Protein AF-U1QV62-F1 (afdb_monomer)

Secondary structure (DSSP, 8-state):
-------S-S-----HHHHHHHHHHHHHHHHHHHHHHHHHHHHHHHHHHTSS-HHHHHHHHHHHHTS-HHHHT-GGG-S-----STTGGGTTSTTHHHHHHHHHHHHHTT--HHHHHHHHHHHHHT----------

Foldseek 3Di:
DDPPPPPAALEEAFPCVVCVVLLLVLLLLLLQVQNLVGSLVLLVVNCVVRPYPPRRSVVSNVVNVVDDNCSSHPCPPVPQPQDDDDCNVCGPPPCSSVVVSSVSSCVRSVHDPNVVVVVVVVVVVPDDPCPDPDDD

Mean predicted aligned error: 10.04 Å

Radius of gyration: 18.14 Å; Cα contacts (8 Å, |Δi|>4): 127; chains: 1; bounding box: 53×52×38 Å

Structure (mmCIF, N/CA/C/O backbone):
data_AF-U1QV62-F1
#
_entry.id   AF-U1QV62-F1
#
loop_
_atom_site.group_PDB
_atom_site.id
_atom_site.type_symbol
_atom_site.label_atom_id
_atom_site.label_alt_id
_atom_site.label_comp_id
_atom_site.label_asym_id
_atom_site.label_entity_id
_atom_site.label_seq_id
_atom_site.pdbx_PDB_ins_code
_atom_site.Cartn_x
_atom_site.Cartn_y
_atom_site.Cartn_z
_atom_site.occupancy
_atom_site.B_iso_or_equiv
_atom_site.auth_seq_id
_atom_site.auth_comp_id
_atom_site.auth_asym_id
_atom_site.auth_atom_id
_atom_site.pdbx_PDB_model_num
ATOM 1 N N . MET A 1 1 ? -29.333 -4.850 19.251 1.00 32.25 1 MET A N 1
ATOM 2 C CA . MET A 1 1 ? -28.296 -5.775 18.740 1.00 32.25 1 MET A CA 1
ATOM 3 C C . MET A 1 1 ? -27.492 -5.078 17.655 1.00 32.25 1 MET A C 1
ATOM 5 O O . MET A 1 1 ? -28.038 -4.843 16.586 1.00 32.25 1 MET A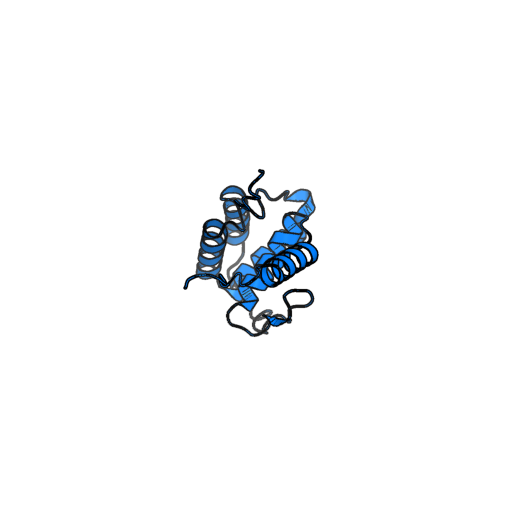 O 1
ATOM 9 N N . ASN A 1 2 ? -26.236 -4.719 17.923 1.00 31.56 2 ASN A N 1
ATOM 10 C CA . ASN A 1 2 ? -25.364 -4.100 16.925 1.00 31.56 2 ASN A CA 1
ATOM 11 C C . ASN A 1 2 ? -24.540 -5.213 16.257 1.00 31.56 2 ASN A C 1
ATOM 13 O O . ASN A 1 2 ? -23.663 -5.793 16.894 1.00 31.56 2 ASN A O 1
ATOM 17 N N . ARG A 1 3 ? -24.869 -5.587 15.013 1.00 38.31 3 ARG A N 1
ATOM 18 C CA . ARG A 1 3 ? -24.008 -6.479 14.222 1.00 38.31 3 ARG A CA 1
ATOM 19 C C . ARG A 1 3 ? -22.737 -5.695 13.916 1.00 38.31 3 ARG A C 1
ATOM 21 O O . ARG A 1 3 ? -22.811 -4.711 13.188 1.00 38.31 3 ARG A O 1
ATOM 28 N N . VAL A 1 4 ? -21.592 -6.125 14.442 1.00 44.91 4 VAL A N 1
ATOM 29 C CA . VAL A 1 4 ? -20.283 -5.631 13.992 1.00 44.91 4 VAL A CA 1
ATOM 30 C C . VAL A 1 4 ? -20.087 -6.135 12.562 1.00 44.91 4 VAL A C 1
ATOM 32 O O . VAL A 1 4 ? -19.573 -7.222 12.318 1.00 44.91 4 VAL A O 1
ATOM 35 N N . ARG A 1 5 ? -20.617 -5.381 11.602 1.00 45.09 5 ARG A N 1
ATOM 36 C CA . ARG A 1 5 ? -20.314 -5.529 10.186 1.00 45.09 5 ARG A CA 1
ATOM 37 C C . ARG A 1 5 ? -18.918 -4.957 9.990 1.00 45.09 5 ARG A C 1
ATOM 39 O O . ARG A 1 5 ? -18.747 -3.744 9.953 1.00 45.09 5 ARG A O 1
ATOM 46 N N . SER A 1 6 ? -17.920 -5.826 9.890 1.00 57.06 6 SER A N 1
ATOM 47 C CA . SER A 1 6 ? -16.597 -5.471 9.369 1.00 57.06 6 SER A CA 1
ATOM 48 C C . SER A 1 6 ? -16.717 -5.170 7.868 1.00 57.06 6 SER A C 1
ATOM 50 O O . SER A 1 6 ? -16.273 -5.946 7.028 1.00 57.06 6 SER A O 1
ATOM 52 N N . GLU A 1 7 ? -17.408 -4.097 7.498 1.00 59.41 7 GLU A N 1
ATOM 53 C CA . GLU A 1 7 ? -17.717 -3.766 6.105 1.00 59.41 7 GLU A CA 1
ATOM 54 C C . GLU A 1 7 ? -16.803 -2.625 5.641 1.00 59.41 7 GLU A C 1
ATOM 56 O O . GLU A 1 7 ? -17.252 -1.497 5.568 1.00 59.41 7 GLU A O 1
ATOM 61 N N . ARG A 1 8 ? -15.518 -2.963 5.405 1.00 63.09 8 ARG A N 1
ATOM 62 C CA . ARG A 1 8 ? -14.518 -2.373 4.466 1.00 63.09 8 A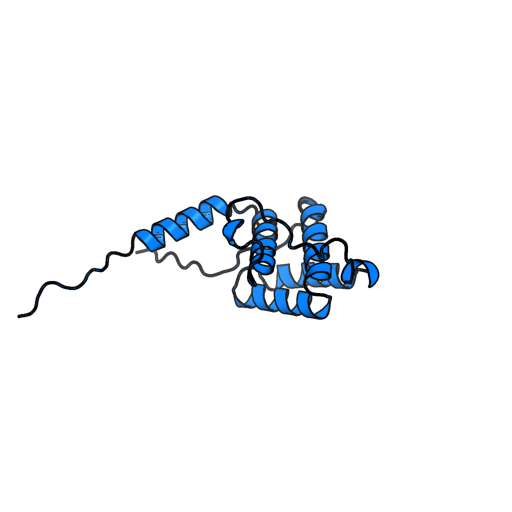RG A CA 1
ATOM 63 C C . ARG A 1 8 ? -14.572 -0.837 4.206 1.00 63.09 8 ARG A C 1
ATOM 65 O O . ARG A 1 8 ? -15.629 -0.360 3.819 1.00 63.09 8 ARG A O 1
ATOM 72 N N . PRO A 1 9 ? -13.453 -0.072 4.184 1.00 60.22 9 PRO A N 1
ATOM 73 C CA . PRO A 1 9 ? -12.103 -0.507 3.816 1.00 60.22 9 PRO A CA 1
ATOM 74 C C . PRO A 1 9 ? -11.039 -0.300 4.907 1.00 60.22 9 PRO A C 1
ATOM 76 O O . PRO A 1 9 ? -11.173 0.543 5.784 1.00 60.22 9 PRO A O 1
ATOM 79 N N . TYR A 1 10 ? -9.952 -1.071 4.827 1.00 80.50 10 TYR A N 1
ATOM 80 C CA . TYR A 1 10 ? -8.875 -1.074 5.832 1.00 80.50 10 TYR A CA 1
ATOM 81 C C . TYR A 1 10 ? -7.827 0.053 5.663 1.00 80.50 10 TYR A C 1
ATOM 83 O O . TYR A 1 10 ? -6.968 0.238 6.521 1.00 80.50 10 TYR A O 1
ATOM 91 N N . LEU A 1 11 ? -7.925 0.831 4.582 1.00 92.81 11 LEU A N 1
ATOM 92 C CA . LEU A 1 11 ? -7.236 2.100 4.336 1.00 92.81 11 LEU A CA 1
ATOM 93 C C . LEU A 1 11 ? -8.069 2.891 3.325 1.00 92.81 11 LEU A C 1
ATOM 95 O O . LEU A 1 11 ? -8.238 2.469 2.176 1.00 92.81 11 LEU A O 1
ATOM 99 N N . GLU A 1 12 ? -8.630 4.015 3.753 1.00 92.06 12 GLU A N 1
ATOM 100 C CA . GLU A 1 12 ? -9.550 4.789 2.918 1.00 92.06 12 GLU A CA 1
ATOM 101 C C . GLU A 1 12 ? -8.835 5.839 2.068 1.00 92.06 12 GLU A C 1
ATOM 103 O O . GLU A 1 12 ? -9.115 5.977 0.878 1.00 92.06 12 GLU A O 1
ATOM 108 N N . THR A 1 13 ? -7.877 6.549 2.643 1.00 92.31 13 THR A N 1
ATOM 109 C CA . THR A 1 13 ? -7.077 7.570 1.967 1.00 92.31 13 THR A CA 1
ATOM 110 C C . THR A 1 13 ? -5.641 7.483 2.462 1.00 92.31 13 THR A C 1
ATOM 112 O O . THR A 1 13 ? -5.364 6.833 3.466 1.00 92.31 13 THR A O 1
ATOM 115 N N . ILE A 1 14 ? -4.716 8.102 1.734 1.00 91.88 14 ILE A N 1
ATOM 116 C CA . ILE A 1 14 ? -3.315 8.192 2.142 1.00 91.88 14 ILE A CA 1
ATOM 117 C C . ILE A 1 14 ? -3.006 9.669 2.319 1.00 91.88 14 ILE A C 1
ATOM 119 O O . ILE A 1 14 ? -3.051 10.423 1.347 1.00 91.88 14 ILE A O 1
ATOM 123 N N . ASP A 1 15 ? -2.701 10.071 3.550 1.00 90.50 15 ASP A N 1
ATOM 124 C CA . ASP A 1 15 ? -2.072 11.362 3.803 1.00 90.50 15 ASP A CA 1
ATOM 125 C C . ASP A 1 15 ? -0.605 11.271 3.371 1.00 90.50 15 ASP A C 1
ATOM 127 O O . ASP A 1 15 ? 0.229 10.685 4.069 1.00 90.50 15 ASP A O 1
ATOM 131 N N . ILE A 1 16 ? -0.326 11.782 2.171 1.00 86.38 16 ILE A N 1
ATOM 132 C CA . ILE A 1 16 ? 0.977 11.659 1.513 1.00 86.38 16 ILE A CA 1
ATOM 133 C C . ILE A 1 16 ? 2.061 12.365 2.327 1.00 86.38 16 ILE A C 1
ATOM 135 O O . ILE A 1 16 ? 3.164 11.835 2.426 1.00 86.38 16 ILE A O 1
ATOM 139 N N . GLU A 1 17 ? 1.768 13.519 2.928 1.00 86.12 17 GLU A N 1
ATOM 140 C CA . GLU A 1 17 ? 2.774 14.308 3.650 1.00 86.12 17 GLU A CA 1
ATOM 141 C C . GLU A 1 17 ? 3.276 13.557 4.883 1.00 86.12 17 GLU A C 1
ATOM 143 O O . GLU A 1 17 ? 4.482 13.416 5.085 1.00 86.12 17 GLU A O 1
ATOM 148 N N . SER A 1 18 ? 2.350 12.991 5.657 1.00 87.12 18 SER A N 1
ATOM 149 C CA . SER A 1 18 ? 2.682 12.255 6.878 1.00 87.12 18 SER A CA 1
ATOM 150 C C . SER A 1 18 ? 3.264 10.862 6.615 1.00 87.12 18 SER A C 1
ATOM 152 O O . SER A 1 18 ? 3.964 10.323 7.470 1.00 87.12 18 SER A O 1
ATOM 154 N N . ASN A 1 19 ? 2.990 10.262 5.450 1.00 90.75 19 ASN A N 1
ATOM 155 C CA . ASN A 1 19 ? 3.286 8.848 5.184 1.00 90.75 19 ASN A CA 1
ATOM 156 C C . ASN A 1 19 ? 4.165 8.588 3.953 1.00 90.75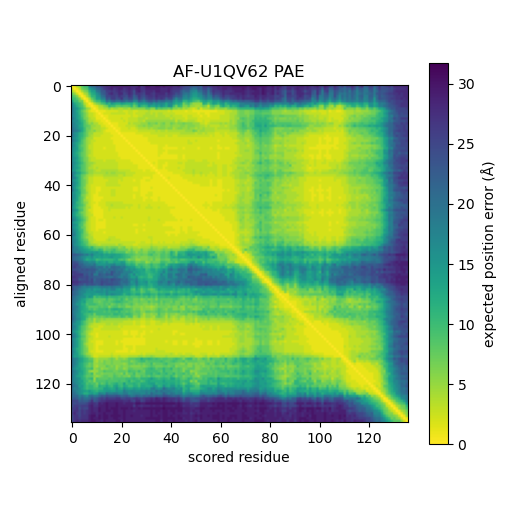 19 ASN A C 1
ATOM 158 O O . ASN A 1 19 ? 4.242 7.450 3.481 1.00 90.75 19 ASN A O 1
ATOM 162 N N . MET A 1 20 ? 4.834 9.614 3.421 1.00 89.06 20 MET A N 1
ATOM 163 C CA . MET A 1 20 ? 5.581 9.521 2.162 1.00 89.06 20 MET A CA 1
ATOM 164 C C . MET A 1 20 ? 6.578 8.352 2.138 1.00 89.06 20 MET A C 1
ATOM 166 O O . MET A 1 20 ? 6.616 7.608 1.162 1.00 89.06 20 MET A O 1
ATOM 170 N N . ASN A 1 21 ? 7.333 8.139 3.220 1.00 89.88 21 ASN A N 1
ATOM 171 C CA . ASN A 1 21 ? 8.325 7.060 3.294 1.00 89.88 21 ASN A CA 1
ATOM 172 C C . ASN A 1 21 ? 7.674 5.673 3.194 1.00 89.88 21 ASN A C 1
ATOM 174 O O . ASN A 1 21 ? 8.060 4.867 2.354 1.00 89.88 21 ASN A O 1
ATOM 178 N N . THR A 1 22 ? 6.634 5.415 3.991 1.00 92.12 22 THR A N 1
ATOM 179 C CA . THR A 1 22 ? 5.904 4.139 3.969 1.00 92.12 22 THR A CA 1
ATOM 180 C C . THR A 1 22 ? 5.224 3.900 2.623 1.00 92.12 22 THR A C 1
ATOM 182 O O . THR A 1 22 ? 5.179 2.766 2.147 1.00 92.12 22 THR A O 1
ATOM 185 N N . LEU A 1 23 ? 4.717 4.959 1.986 1.00 91.69 23 LEU A N 1
ATOM 186 C CA . LEU A 1 23 ? 4.140 4.883 0.648 1.00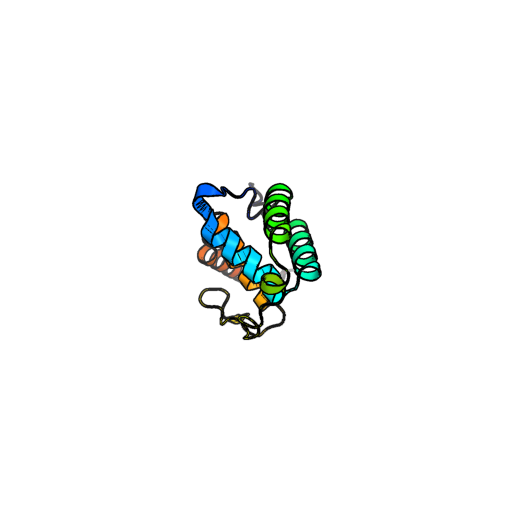 91.69 23 LEU A CA 1
ATOM 187 C C . LEU A 1 23 ? 5.190 4.489 -0.400 1.00 91.69 23 LEU A C 1
ATOM 189 O O . LEU A 1 23 ? 4.926 3.584 -1.188 1.00 91.69 23 LEU A O 1
ATOM 193 N N . ILE A 1 24 ? 6.369 5.120 -0.380 1.00 90.12 24 ILE A N 1
ATOM 194 C CA . ILE A 1 24 ? 7.486 4.809 -1.288 1.00 90.12 24 ILE A CA 1
ATOM 195 C C . ILE A 1 24 ? 7.979 3.374 -1.079 1.00 90.12 24 ILE A C 1
ATOM 197 O O . ILE A 1 24 ? 8.178 2.639 -2.051 1.00 90.12 24 ILE A O 1
ATOM 201 N N . ASP A 1 25 ? 8.145 2.953 0.174 1.00 90.75 25 ASP A N 1
ATOM 202 C CA . ASP A 1 25 ? 8.566 1.591 0.501 1.00 90.75 25 ASP A CA 1
ATOM 203 C C . ASP A 1 25 ? 7.553 0.572 -0.020 1.00 90.75 25 ASP A C 1
ATOM 205 O O . ASP A 1 25 ? 7.926 -0.437 -0.624 1.00 90.75 25 ASP A O 1
ATOM 209 N N . TRP A 1 26 ? 6.259 0.860 0.141 1.00 92.88 26 TRP A N 1
ATOM 210 C CA . TRP A 1 26 ? 5.213 -0.023 -0.346 1.00 92.88 26 TRP A CA 1
ATOM 211 C C . TRP A 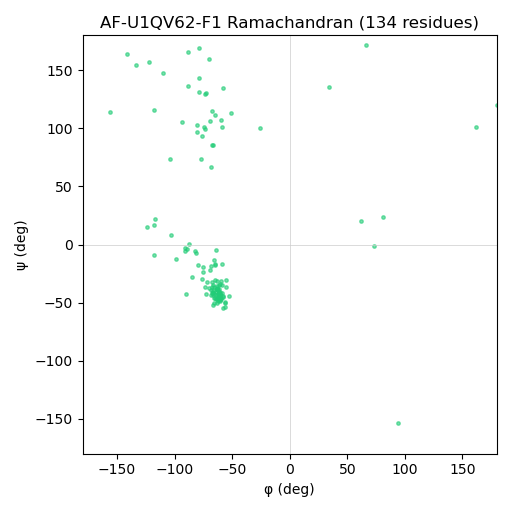1 26 ? 5.149 -0.071 -1.877 1.00 92.88 26 TRP A C 1
ATOM 213 O O . TRP A 1 26 ? 5.049 -1.160 -2.443 1.00 92.88 26 TRP A O 1
ATOM 223 N N . THR A 1 27 ? 5.248 1.065 -2.576 1.00 90.94 27 THR A N 1
ATOM 224 C CA . THR A 1 27 ? 5.248 1.084 -4.051 1.00 90.94 27 THR A CA 1
ATOM 225 C C . THR A 1 27 ? 6.466 0.368 -4.621 1.00 90.94 27 THR A C 1
ATOM 227 O O . THR A 1 27 ? 6.329 -0.422 -5.555 1.00 90.94 27 THR A O 1
ATOM 230 N N . THR A 1 28 ? 7.633 0.565 -4.007 1.00 88.62 28 THR A N 1
ATOM 231 C CA . THR A 1 28 ? 8.878 -0.122 -4.378 1.00 88.62 28 THR A CA 1
ATOM 232 C C . THR A 1 28 ? 8.767 -1.624 -4.159 1.00 88.62 28 THR A C 1
ATOM 234 O O . THR A 1 28 ? 9.137 -2.414 -5.034 1.00 88.62 28 THR A O 1
ATOM 237 N N . TYR A 1 29 ? 8.198 -2.024 -3.021 1.00 89.25 29 TYR A N 1
ATOM 238 C CA . TYR A 1 29 ? 7.915 -3.416 -2.706 1.00 89.25 29 TYR A CA 1
ATOM 239 C C . TYR A 1 29 ? 6.968 -4.052 -3.733 1.00 89.25 29 TYR A C 1
ATOM 241 O O . TYR A 1 29 ? 7.248 -5.137 -4.244 1.00 89.25 29 TYR A O 1
ATOM 249 N N . LEU A 1 30 ? 5.871 -3.370 -4.081 1.00 89.81 30 LEU A N 1
ATOM 250 C CA . LEU A 1 30 ? 4.912 -3.856 -5.072 1.00 89.81 30 LEU A CA 1
ATOM 251 C C . LEU A 1 30 ? 5.565 -4.037 -6.446 1.00 89.81 30 LEU A C 1
ATOM 253 O O . LEU A 1 30 ? 5.378 -5.080 -7.074 1.00 89.81 30 LEU A O 1
ATOM 257 N N . GLY A 1 31 ? 6.336 -3.041 -6.887 1.00 87.06 31 GLY A N 1
ATOM 258 C CA . GLY A 1 31 ? 7.082 -3.083 -8.140 1.00 87.06 31 GLY A CA 1
ATOM 259 C C . GLY A 1 31 ? 8.051 -4.258 -8.188 1.00 87.06 31 GLY A C 1
ATOM 260 O O . GLY A 1 31 ? 7.945 -5.094 -9.076 1.00 87.06 31 GLY A O 1
ATOM 261 N N . SER A 1 32 ? 8.922 -4.372 -7.188 1.00 83.69 32 SER A N 1
ATOM 262 C CA . SER A 1 32 ? 9.970 -5.399 -7.162 1.00 83.69 32 SER A CA 1
ATOM 263 C C . SER A 1 32 ? 9.407 -6.818 -7.026 1.00 83.69 32 SER A C 1
ATOM 265 O O . SER A 1 32 ? 9.875 -7.735 -7.691 1.00 83.69 32 SER A O 1
ATOM 267 N N . ASN A 1 33 ? 8.383 -7.014 -6.187 1.00 84.62 33 ASN A N 1
ATOM 268 C CA . ASN A 1 33 ? 7.877 -8.351 -5.864 1.00 84.62 33 ASN A CA 1
ATOM 269 C C . ASN A 1 33 ? 6.856 -8.881 -6.888 1.00 84.62 33 ASN A C 1
ATOM 271 O O . ASN A 1 33 ? 6.697 -10.091 -7.033 1.00 84.62 33 ASN A O 1
ATOM 275 N N . PHE A 1 34 ? 6.115 -8.004 -7.571 1.00 83.88 34 PHE A N 1
ATOM 276 C CA . PHE A 1 34 ? 5.068 -8.418 -8.515 1.00 83.88 34 PHE A CA 1
ATOM 277 C C . PHE A 1 34 ? 5.323 -7.964 -9.961 1.00 83.88 34 PHE A C 1
ATOM 279 O O . PHE A 1 34 ? 4.584 -8.368 -10.864 1.00 83.88 34 PHE A O 1
ATOM 286 N N . GLY A 1 35 ? 6.319 -7.108 -10.199 1.00 84.44 35 GLY A N 1
ATOM 287 C CA . GLY A 1 35 ? 6.462 -6.360 -11.446 1.00 84.44 35 GLY A CA 1
ATOM 288 C C . GLY A 1 35 ? 5.333 -5.340 -11.643 1.00 84.44 35 GLY A C 1
ATOM 289 O O . GLY A 1 35 ? 4.322 -5.341 -10.937 1.00 84.44 35 GLY A O 1
ATOM 290 N N . ALA A 1 36 ? 5.447 -4.484 -12.661 1.00 83.38 36 ALA A N 1
ATOM 291 C CA . ALA A 1 36 ? 4.46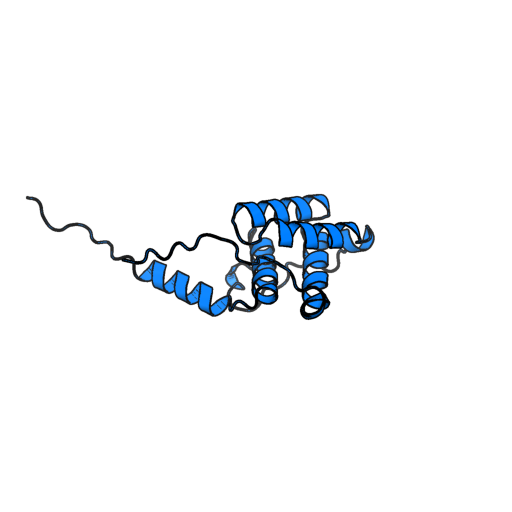3 -3.425 -12.920 1.00 83.38 36 ALA A CA 1
ATOM 292 C C . ALA A 1 36 ? 3.025 -3.956 -13.101 1.00 83.38 36 ALA A C 1
ATOM 294 O O . ALA A 1 36 ? 2.079 -3.488 -12.464 1.00 83.38 36 ALA A O 1
ATOM 295 N N . ALA A 1 37 ? 2.847 -4.973 -13.950 1.00 84.81 37 ALA A N 1
ATOM 296 C CA . ALA A 1 37 ? 1.528 -5.541 -14.227 1.00 84.81 37 ALA A CA 1
ATOM 297 C C . ALA A 1 37 ? 0.944 -6.290 -13.015 1.00 84.81 37 ALA A C 1
ATOM 299 O O . ALA A 1 37 ? -0.257 -6.178 -12.736 1.00 84.81 37 ALA A O 1
ATOM 300 N N . GLY A 1 38 ? 1.784 -7.027 -12.281 1.00 87.44 38 GLY A N 1
ATOM 301 C CA . GLY A 1 38 ? 1.370 -7.766 -11.091 1.00 87.44 38 GLY A CA 1
ATOM 302 C C . GLY A 1 38 ? 1.033 -6.843 -9.922 1.00 87.44 38 GLY A C 1
ATOM 303 O O . GLY A 1 38 ? 0.033 -7.073 -9.248 1.00 87.44 38 GLY A O 1
ATOM 304 N N . ALA A 1 39 ? 1.768 -5.744 -9.743 1.00 91.25 39 ALA A N 1
ATOM 305 C CA . ALA A 1 39 ? 1.473 -4.721 -8.743 1.00 91.25 39 ALA A CA 1
ATOM 306 C C . ALA A 1 39 ? 0.081 -4.109 -8.959 1.00 91.25 39 ALA A C 1
ATOM 308 O O . ALA A 1 39 ? -0.728 -4.030 -8.033 1.00 91.25 39 ALA A O 1
ATOM 309 N N . LEU A 1 40 ? -0.261 -3.762 -10.206 1.00 92.00 40 LEU A N 1
ATOM 310 C CA . LEU A 1 40 ? -1.599 -3.268 -10.541 1.00 92.00 40 LEU A CA 1
ATOM 311 C C . LEU A 1 40 ? -2.689 -4.320 -10.283 1.00 92.00 40 LEU A C 1
ATOM 313 O O . LEU A 1 40 ? -3.791 -3.972 -9.852 1.00 92.00 40 LEU A O 1
ATOM 317 N N . ALA A 1 41 ? -2.406 -5.600 -10.543 1.00 91.88 41 ALA A N 1
ATOM 318 C CA . ALA A 1 41 ? -3.328 -6.693 -10.243 1.00 91.88 41 ALA A CA 1
ATOM 319 C C . ALA A 1 41 ? -3.523 -6.893 -8.733 1.00 91.88 41 ALA A C 1
ATOM 321 O O . ALA A 1 41 ? -4.663 -7.049 -8.290 1.00 91.88 41 ALA A O 1
ATOM 322 N N . ALA A 1 42 ? -2.447 -6.812 -7.950 1.00 93.62 42 ALA A N 1
ATOM 323 C CA . ALA A 1 42 ? -2.484 -6.879 -6.495 1.00 93.62 42 ALA A CA 1
ATOM 324 C C . ALA A 1 42 ? -3.315 -5.728 -5.908 1.00 93.62 42 ALA A C 1
ATOM 326 O O . ALA A 1 42 ? -4.206 -5.972 -5.101 1.00 93.62 42 ALA A O 1
ATOM 327 N N . LEU A 1 43 ? -3.130 -4.495 -6.389 1.00 94.88 43 LEU A N 1
ATOM 328 C CA . LEU A 1 43 ? -3.923 -3.344 -5.945 1.00 94.88 43 LEU A CA 1
ATOM 329 C C . LEU A 1 43 ? -5.424 -3.504 -6.235 1.00 94.88 43 LEU A C 1
ATOM 331 O O . LEU A 1 43 ? -6.254 -3.212 -5.374 1.00 94.88 43 LEU A O 1
ATOM 335 N N . ARG A 1 44 ? -5.792 -4.024 -7.416 1.00 95.56 44 ARG A N 1
ATOM 336 C CA . ARG A 1 44 ? -7.196 -4.363 -7.727 1.00 95.56 44 ARG A CA 1
ATOM 337 C C . ARG A 1 44 ? -7.733 -5.461 -6.812 1.00 95.56 44 ARG A C 1
ATOM 339 O O . ARG A 1 44 ? -8.895 -5.425 -6.415 1.00 95.56 44 ARG A O 1
ATOM 346 N N . TYR A 1 45 ? -6.905 -6.451 -6.487 1.00 94.44 45 TYR A N 1
ATOM 347 C CA . TYR A 1 45 ? -7.274 -7.498 -5.543 1.00 94.44 45 TYR A CA 1
ATOM 348 C C . TYR A 1 45 ? -7.528 -6.927 -4.142 1.00 94.44 45 TYR A C 1
ATOM 350 O O . TYR A 1 45 ? -8.574 -7.225 -3.569 1.00 94.44 45 TYR A O 1
ATOM 358 N N . TYR A 1 46 ? -6.641 -6.068 -3.634 1.00 95.06 46 TYR A N 1
ATOM 359 C CA . TYR A 1 46 ? -6.766 -5.436 -2.316 1.00 95.06 46 TYR A CA 1
ATOM 360 C C . TYR A 1 46 ? -8.023 -4.575 -2.201 1.00 95.06 46 TYR A C 1
ATOM 362 O O . TYR A 1 46 ? -8.740 -4.675 -1.207 1.00 95.06 46 TYR A O 1
ATOM 370 N N . GLU A 1 47 ? -8.352 -3.802 -3.236 1.00 95.00 47 GLU A N 1
ATOM 371 C CA . GLU A 1 47 ? -9.625 -3.076 -3.312 1.00 95.00 47 GLU A CA 1
ATOM 372 C C . GLU A 1 47 ? -10.817 -4.046 -3.279 1.00 95.00 47 GLU A C 1
ATOM 374 O O . GLU A 1 47 ? -11.733 -3.904 -2.468 1.00 95.00 47 GLU A O 1
ATOM 379 N N . ARG A 1 48 ? -10.780 -5.105 -4.100 1.00 94.00 48 ARG A N 1
ATOM 380 C CA . ARG A 1 48 ? -11.859 -6.100 -4.192 1.00 94.00 48 ARG A CA 1
ATOM 381 C C . ARG A 1 48 ? -12.119 -6.836 -2.878 1.00 94.00 48 ARG A C 1
ATOM 383 O O . ARG A 1 48 ? -13.270 -7.186 -2.609 1.00 94.00 48 ARG A O 1
ATOM 390 N N . VAL A 1 49 ? -11.090 -7.104 -2.073 1.00 91.38 49 VAL A N 1
ATOM 391 C CA . VAL A 1 49 ? -11.247 -7.725 -0.742 1.00 91.38 49 VAL A CA 1
ATOM 392 C C . VAL A 1 49 ? -11.461 -6.704 0.377 1.00 91.38 49 VAL A C 1
ATOM 394 O O . VAL A 1 49 ? -11.764 -7.096 1.502 1.00 91.38 49 VAL A O 1
ATOM 397 N N . GLY A 1 50 ? -11.403 -5.408 0.057 1.00 91.06 50 GLY A N 1
ATOM 398 C CA . GLY A 1 50 ? -11.695 -4.310 0.973 1.00 91.06 50 GLY A CA 1
ATOM 399 C C . GLY A 1 50 ? -10.558 -3.928 1.905 1.00 91.06 50 GLY A C 1
ATOM 400 O O . GLY A 1 50 ? -10.809 -3.375 2.971 1.00 91.06 50 GLY A O 1
ATOM 401 N N . TRP A 1 51 ? -9.316 -4.230 1.544 1.00 93.06 51 TRP A N 1
ATOM 402 C CA . TRP A 1 51 ? -8.159 -3.747 2.292 1.00 93.06 51 TRP A CA 1
ATOM 403 C C . TRP A 1 51 ? -7.872 -2.275 2.008 1.00 93.06 51 TRP A C 1
ATOM 405 O O . TRP A 1 51 ? -7.404 -1.566 2.885 1.00 93.06 51 TRP A O 1
ATOM 415 N N . ILE A 1 52 ? -8.200 -1.798 0.811 1.00 95.00 52 ILE A N 1
ATOM 416 C CA . ILE A 1 52 ? -8.046 -0.393 0.430 1.00 95.00 52 ILE A CA 1
ATOM 417 C C . ILE A 1 52 ? -9.306 0.109 -0.270 1.00 95.00 52 ILE A C 1
ATOM 419 O O . ILE A 1 52 ? -10.042 -0.681 -0.866 1.00 95.00 52 ILE A O 1
ATOM 423 N N . SER A 1 53 ? -9.554 1.415 -0.218 1.00 95.25 53 SER A N 1
ATOM 424 C CA . SER A 1 53 ? -10.575 2.053 -1.053 1.00 95.25 53 SER A CA 1
ATOM 425 C C . SER A 1 53 ? -10.075 2.276 -2.490 1.00 95.25 53 SER A C 1
ATOM 427 O O . SER A 1 53 ? -8.876 2.195 -2.782 1.00 95.25 53 SER A O 1
ATOM 429 N N . SER A 1 54 ? -10.994 2.646 -3.387 1.00 95.12 54 SER A N 1
ATOM 430 C CA . SER A 1 54 ? -10.653 3.111 -4.736 1.00 95.12 54 SER A CA 1
ATOM 431 C C . SER A 1 54 ? -9.751 4.348 -4.731 1.00 95.12 54 SER A C 1
ATOM 433 O O . SER A 1 54 ? -8.885 4.463 -5.596 1.00 95.12 54 SER A O 1
ATOM 435 N N . THR A 1 55 ? -9.922 5.248 -3.758 1.00 94.88 55 THR A N 1
ATOM 436 C CA . THR A 1 55 ? -9.115 6.469 -3.615 1.00 94.88 55 THR A CA 1
ATOM 437 C C . THR A 1 55 ? -7.673 6.123 -3.261 1.00 94.88 55 THR A C 1
ATOM 439 O O . THR A 1 55 ? -6.758 6.510 -3.983 1.00 94.88 55 THR A O 1
ATOM 442 N N . ALA A 1 56 ? -7.463 5.315 -2.216 1.00 94.81 56 ALA A N 1
ATOM 443 C CA . ALA A 1 56 ? -6.129 4.858 -1.828 1.00 94.81 56 ALA A CA 1
ATOM 444 C C . ALA A 1 56 ? -5.444 4.093 -2.973 1.00 94.81 56 ALA A C 1
ATOM 446 O O . ALA A 1 56 ? -4.273 4.340 -3.268 1.00 94.81 56 ALA A O 1
ATOM 447 N N . ARG A 1 57 ? -6.186 3.230 -3.690 1.00 96.06 57 ARG A N 1
ATOM 448 C CA . ARG A 1 57 ? -5.667 2.546 -4.883 1.00 96.06 57 ARG A CA 1
ATOM 449 C C . ARG A 1 57 ? -5.149 3.531 -5.930 1.00 96.06 57 ARG A C 1
ATOM 451 O O . ARG A 1 57 ? -4.054 3.321 -6.445 1.00 96.06 57 ARG A O 1
ATOM 458 N N . GLN A 1 58 ? -5.935 4.547 -6.284 1.00 95.06 58 GLN A N 1
ATOM 459 C CA . GLN A 1 58 ? -5.555 5.516 -7.318 1.00 95.06 58 GLN A CA 1
ATOM 460 C C . GLN A 1 58 ? -4.288 6.282 -6.933 1.00 95.06 58 GLN A C 1
ATOM 462 O O . GLN A 1 58 ? -3.401 6.424 -7.771 1.00 95.06 58 GLN A O 1
ATOM 467 N N . THR A 1 59 ? -4.155 6.689 -5.667 1.00 93.81 59 THR A N 1
ATOM 468 C CA . THR A 1 59 ? -2.930 7.327 -5.165 1.00 93.81 59 THR A CA 1
ATOM 469 C C . THR A 1 59 ? -1.712 6.437 -5.408 1.00 93.81 59 THR A C 1
ATOM 471 O O . THR A 1 59 ? -0.770 6.853 -6.079 1.00 93.81 59 THR A O 1
ATOM 474 N N . ILE A 1 60 ? -1.752 5.180 -4.958 1.00 93.62 60 ILE A N 1
ATOM 475 C CA . ILE A 1 60 ? -0.620 4.247 -5.096 1.00 93.62 60 ILE A CA 1
ATOM 476 C C . ILE A 1 60 ? -0.306 3.974 -6.573 1.00 93.62 60 ILE A C 1
ATOM 478 O O . ILE A 1 60 ? 0.859 3.886 -6.951 1.00 93.62 60 ILE A O 1
ATOM 482 N N . GLN A 1 61 ? -1.331 3.870 -7.425 1.00 93.69 61 GLN A N 1
ATOM 483 C CA . GLN A 1 61 ? -1.147 3.679 -8.866 1.00 93.69 61 GLN A CA 1
ATOM 484 C C . GLN A 1 61 ? -0.402 4.844 -9.521 1.00 93.69 61 GLN A C 1
ATOM 486 O O . GLN A 1 61 ? 0.474 4.598 -10.347 1.00 93.69 61 GLN A O 1
ATOM 491 N N . THR A 1 62 ? -0.709 6.086 -9.139 1.00 91.19 62 THR A N 1
ATOM 492 C CA . THR A 1 62 ? 0.006 7.272 -9.631 1.00 91.19 62 THR A CA 1
ATOM 493 C C . THR A 1 62 ? 1.482 7.230 -9.242 1.00 91.19 62 THR A C 1
ATOM 495 O O . THR A 1 62 ? 2.339 7.482 -10.084 1.00 91.19 62 THR A O 1
ATOM 498 N N . HIS A 1 63 ? 1.794 6.843 -8.002 1.00 88.75 63 HIS A N 1
ATOM 499 C CA . HIS A 1 63 ? 3.183 6.699 -7.558 1.00 88.75 63 HIS A CA 1
ATOM 500 C C . HIS A 1 63 ? 3.913 5.561 -8.282 1.00 88.75 63 HIS A C 1
ATOM 502 O O . HIS A 1 63 ? 5.033 5.757 -8.741 1.00 88.75 63 HIS A O 1
ATOM 508 N N . LEU A 1 64 ? 3.264 4.405 -8.460 1.00 87.31 64 LEU A N 1
ATOM 509 C CA . LEU A 1 64 ? 3.834 3.263 -9.180 1.00 87.31 64 LEU A CA 1
ATOM 510 C C . LEU A 1 64 ? 4.139 3.602 -10.651 1.00 87.31 64 LEU A C 1
ATOM 512 O O . LEU A 1 64 ? 5.152 3.166 -11.186 1.00 87.31 64 LEU A O 1
ATOM 516 N N . ALA A 1 65 ? 3.279 4.389 -11.304 1.00 85.69 65 ALA A N 1
ATOM 517 C CA . ALA A 1 65 ? 3.487 4.831 -12.684 1.00 85.69 65 ALA A CA 1
ATOM 518 C C . ALA A 1 65 ? 4.654 5.824 -12.835 1.00 85.69 65 ALA A C 1
ATOM 520 O O . ALA A 1 65 ? 5.193 5.962 -13.930 1.00 85.69 65 ALA A O 1
ATOM 521 N N . GLY A 1 66 ? 5.035 6.510 -11.752 1.00 82.75 66 GLY A N 1
ATOM 522 C CA . GLY A 1 66 ? 6.199 7.394 -11.710 1.00 82.75 66 GLY A CA 1
ATOM 523 C C . GLY A 1 66 ? 7.533 6.671 -11.500 1.00 82.75 66 GLY A C 1
ATOM 524 O O . GLY A 1 66 ? 8.571 7.323 -11.577 1.00 82.75 66 GLY A O 1
ATOM 525 N N . MET A 1 67 ? 7.523 5.359 -11.237 1.00 77.94 67 MET A N 1
ATOM 526 C CA . MET A 1 67 ? 8.738 4.569 -11.021 1.00 77.94 67 MET A CA 1
ATOM 527 C C . MET A 1 67 ? 9.425 4.211 -12.344 1.00 77.94 67 MET A C 1
ATOM 529 O O . MET A 1 67 ? 8.777 3.906 -13.348 1.00 77.94 67 MET A O 1
ATOM 533 N N . SER A 1 68 ? 10.754 4.207 -12.328 1.00 72.56 68 SER A N 1
ATOM 534 C CA . SER A 1 68 ? 11.583 3.757 -13.448 1.00 72.56 68 SER A CA 1
ATOM 535 C C . SER A 1 68 ? 11.511 2.235 -13.647 1.00 72.56 68 SER A C 1
ATOM 537 O O . SER A 1 68 ? 11.164 1.472 -12.740 1.00 72.56 68 SER A O 1
ATOM 539 N N . ALA A 1 69 ? 11.863 1.765 -14.848 1.00 65.94 69 ALA A N 1
ATOM 540 C CA . ALA A 1 69 ? 11.884 0.335 -15.159 1.00 65.94 69 ALA A CA 1
ATOM 541 C C . ALA A 1 69 ? 12.905 -0.433 -14.297 1.00 65.94 69 ALA A C 1
ATOM 543 O O . ALA A 1 69 ? 12.683 -1.594 -13.954 1.00 65.94 69 ALA A O 1
ATOM 544 N N . GLU A 1 70 ? 14.000 0.224 -13.913 1.00 64.75 70 GLU A N 1
ATOM 545 C CA . GLU A 1 70 ? 15.036 -0.308 -13.031 1.00 64.75 70 GLU A CA 1
ATOM 546 C C . GLU A 1 70 ? 14.517 -0.528 -11.602 1.00 64.75 70 GLU A C 1
ATOM 548 O O . GLU A 1 70 ? 14.826 -1.549 -10.985 1.00 64.75 70 GLU A O 1
ATOM 553 N N . GLU A 1 71 ? 13.685 0.382 -11.089 1.00 65.94 71 GLU A N 1
ATOM 554 C CA . GLU A 1 71 ? 13.062 0.248 -9.766 1.00 65.94 71 GLU A CA 1
ATOM 555 C C . GLU A 1 71 ? 11.979 -0.839 -9.741 1.00 65.94 71 GLU A C 1
ATOM 557 O O . GLU A 1 71 ? 11.809 -1.525 -8.734 1.00 65.94 71 GLU A O 1
ATOM 562 N N . LEU A 1 72 ? 11.282 -1.043 -10.862 1.00 65.75 72 LEU A N 1
ATOM 563 C CA . LEU A 1 72 ? 10.266 -2.087 -11.014 1.00 65.75 72 LEU A CA 1
ATOM 564 C C . LEU A 1 72 ? 10.863 -3.496 -11.183 1.00 65.75 72 LEU A C 1
ATOM 566 O O . LEU A 1 72 ? 10.159 -4.476 -10.959 1.00 65.75 72 LEU A O 1
ATOM 570 N N . HIS A 1 73 ? 12.137 -3.618 -11.572 1.00 59.19 73 HIS A N 1
ATOM 571 C CA . HIS A 1 73 ? 12.829 -4.897 -11.803 1.00 59.19 73 HIS A CA 1
ATOM 572 C C . HIS A 1 73 ? 14.022 -5.124 -10.856 1.00 59.19 73 HIS A C 1
ATOM 574 O O . HIS A 1 73 ? 14.934 -5.903 -11.154 1.00 59.19 73 HIS A O 1
ATOM 580 N N . SER A 1 74 ? 14.043 -4.440 -9.711 1.00 55.38 74 SER A N 1
ATOM 581 C CA . SER A 1 74 ? 15.144 -4.539 -8.756 1.00 55.38 74 SER A CA 1
ATOM 582 C C . SER A 1 74 ? 15.249 -5.942 -8.144 1.00 55.38 74 SER A C 1
ATOM 584 O O . SER A 1 74 ? 14.447 -6.334 -7.299 1.00 55.38 74 SER A O 1
ATOM 586 N N . LYS A 1 75 ? 16.323 -6.669 -8.487 1.00 51.41 75 LYS A N 1
ATOM 587 C CA . LYS A 1 75 ? 16.698 -7.966 -7.880 1.00 51.41 75 LYS A CA 1
ATOM 588 C C . LYS A 1 75 ? 17.057 -7.882 -6.392 1.00 51.41 75 LYS A C 1
ATOM 590 O O . LYS A 1 75 ? 17.338 -8.893 -5.759 1.00 51.41 75 LYS A O 1
ATOM 595 N N . LYS A 1 76 ? 17.092 -6.677 -5.812 1.00 51.16 76 LYS A N 1
ATOM 596 C CA . LYS A 1 76 ? 17.472 -6.453 -4.408 1.00 51.16 76 LYS A CA 1
ATOM 597 C C . LYS A 1 76 ? 16.480 -7.082 -3.418 1.00 51.16 76 LYS A C 1
ATOM 599 O O . LYS A 1 76 ? 16.824 -7.257 -2.255 1.00 51.16 76 LYS A O 1
ATOM 604 N N . TYR A 1 77 ? 15.283 -7.426 -3.891 1.00 52.50 77 TYR A N 1
ATOM 605 C CA . TYR A 1 77 ? 14.204 -8.031 -3.111 1.00 52.50 77 TYR A CA 1
ATOM 606 C C . TYR A 1 77 ? 13.821 -9.440 -3.606 1.00 52.50 77 TYR A C 1
ATOM 608 O O . TYR A 1 77 ? 12.763 -9.932 -3.231 1.00 52.50 77 TYR A O 1
ATOM 616 N N . ASP A 1 78 ? 14.672 -10.096 -4.415 1.00 49.59 78 ASP A N 1
ATOM 617 C CA . ASP A 1 78 ? 14.497 -11.509 -4.823 1.00 49.59 78 ASP A CA 1
ATOM 618 C C . ASP A 1 78 ? 14.623 -12.488 -3.637 1.00 49.59 78 ASP A C 1
ATOM 620 O O . ASP A 1 78 ? 14.258 -13.660 -3.744 1.00 49.59 78 ASP A O 1
ATOM 624 N N . GLU A 1 79 ? 15.126 -12.031 -2.488 1.00 51.78 79 GLU A N 1
ATOM 625 C CA . GLU A 1 79 ? 15.073 -12.814 -1.258 1.00 51.78 79 GLU A CA 1
ATOM 626 C C . GLU A 1 79 ? 13.667 -12.718 -0.655 1.00 51.78 79 GLU A C 1
ATOM 628 O O . GLU A 1 79 ? 13.153 -11.603 -0.519 1.00 51.78 79 GLU A O 1
ATOM 633 N N . PRO A 1 80 ? 13.031 -13.843 -0.263 1.00 52.88 80 PRO A N 1
ATOM 634 C CA . PRO A 1 80 ? 11.733 -13.813 0.394 1.00 52.88 80 PRO A CA 1
ATOM 635 C C . PRO A 1 80 ? 11.877 -12.982 1.665 1.00 52.88 80 PRO A C 1
ATOM 637 O O . PRO A 1 80 ? 12.442 -13.449 2.653 1.00 52.88 80 PRO A O 1
ATOM 640 N N . GLY A 1 81 ? 11.428 -11.725 1.598 1.00 54.78 81 GLY A N 1
ATOM 641 C CA . GLY A 1 81 ? 11.615 -10.751 2.660 1.00 54.78 81 GLY A CA 1
ATOM 642 C C . GLY A 1 81 ? 11.162 -11.367 3.969 1.00 54.78 81 GLY A C 1
ATOM 643 O O . GLY A 1 81 ? 9.983 -11.691 4.116 1.00 54.78 81 GLY A O 1
ATOM 644 N N . VAL A 1 82 ? 12.113 -11.587 4.879 1.00 58.62 82 VAL A N 1
ATOM 645 C CA . VAL A 1 82 ? 11.838 -12.212 6.170 1.00 58.62 82 VAL A CA 1
ATOM 646 C C . VAL A 1 82 ? 10.821 -11.326 6.876 1.00 58.62 82 VAL A C 1
ATOM 648 O O . VAL A 1 82 ? 11.122 -10.198 7.269 1.00 58.62 82 VAL A O 1
ATOM 651 N N . MET A 1 83 ? 9.582 -11.808 6.960 1.00 65.75 83 MET A N 1
ATOM 652 C CA . MET A 1 83 ? 8.530 -11.095 7.665 1.00 65.75 83 MET A CA 1
ATOM 653 C C . MET A 1 83 ? 8.781 -11.230 9.164 1.00 65.75 83 MET A C 1
ATOM 655 O O . MET A 1 83 ? 8.947 -12.337 9.676 1.00 65.75 83 MET A O 1
ATOM 659 N N . SER A 1 84 ? 8.775 -10.104 9.867 1.00 64.50 84 SER A N 1
ATOM 660 C CA . SER A 1 84 ? 8.878 -10.045 11.325 1.00 64.50 84 SER A CA 1
ATOM 661 C C . SER A 1 84 ? 7.539 -9.599 11.903 1.00 64.50 84 SER A C 1
ATOM 663 O O . SER A 1 84 ? 6.836 -8.810 11.282 1.00 64.50 84 SER A O 1
ATOM 665 N N . 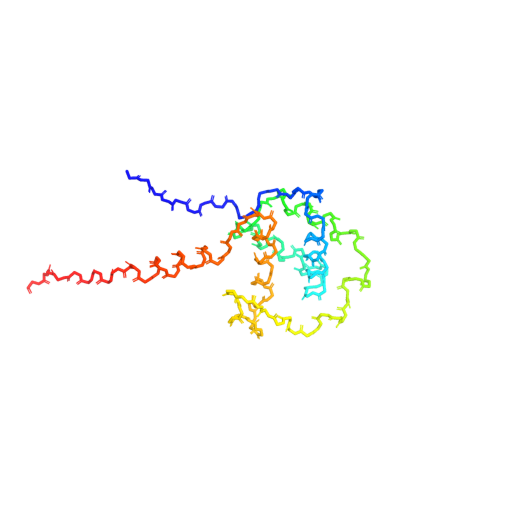GLY A 1 85 ? 7.184 -10.080 13.097 1.00 72.25 85 GLY A N 1
ATOM 666 C CA . GLY A 1 85 ? 5.933 -9.706 13.767 1.00 72.25 85 GLY A CA 1
ATOM 667 C C . GLY A 1 85 ? 4.769 -10.678 13.505 1.00 72.25 85 GLY A C 1
ATOM 668 O O . GLY A 1 85 ? 5.008 -11.870 13.267 1.00 72.25 85 GLY A O 1
ATOM 669 N N . PRO A 1 86 ? 3.505 -10.217 13.580 1.00 69.94 86 PRO A N 1
ATOM 670 C CA . PRO A 1 86 ? 2.332 -11.091 13.700 1.00 69.94 86 PRO A CA 1
ATOM 671 C C . PRO A 1 86 ? 2.042 -11.937 12.448 1.00 69.94 86 PRO A C 1
ATOM 673 O O . PRO A 1 86 ? 1.361 -12.957 12.542 1.00 69.94 86 PRO A O 1
ATOM 676 N N . LEU A 1 87 ? 2.591 -11.559 11.288 1.00 78.12 87 LEU A N 1
ATOM 677 C CA . LEU A 1 87 ? 2.452 -12.285 10.019 1.00 78.12 87 LEU A CA 1
ATOM 678 C C . LEU A 1 87 ? 3.699 -13.101 9.629 1.00 78.12 87 LEU A C 1
ATOM 680 O O . LEU A 1 87 ? 3.745 -13.668 8.539 1.00 78.12 87 LEU A O 1
ATOM 684 N N . SER A 1 88 ? 4.693 -13.211 10.517 1.00 78.62 88 SER A N 1
ATOM 685 C CA . SER A 1 88 ? 5.951 -13.941 10.268 1.00 78.62 88 SER A CA 1
ATOM 686 C C . SER A 1 88 ? 5.757 -15.404 9.851 1.00 78.62 88 SER A C 1
ATOM 688 O O . SER A 1 88 ? 6.526 -15.921 9.044 1.00 78.62 88 SER A O 1
ATOM 690 N N . SER A 1 89 ? 4.692 -16.061 10.318 1.00 78.88 89 SER A N 1
ATOM 691 C CA . SER A 1 89 ? 4.346 -17.440 9.942 1.00 78.88 89 SER A CA 1
ATOM 692 C C . SER A 1 89 ? 3.985 -17.619 8.461 1.00 78.88 89 SER A C 1
ATOM 694 O O . SER A 1 89 ? 4.014 -18.741 7.961 1.00 78.88 89 SER A O 1
ATOM 696 N N . LEU A 1 90 ? 3.658 -16.533 7.751 1.00 79.94 90 LEU A N 1
ATOM 697 C CA . LEU A 1 90 ? 3.379 -16.545 6.312 1.00 79.94 90 LEU A CA 1
ATOM 698 C C . LEU A 1 90 ? 4.630 -16.280 5.464 1.00 79.94 90 LEU A C 1
ATOM 700 O O . LEU A 1 90 ? 4.560 -16.379 4.234 1.00 79.94 90 LEU A O 1
ATOM 704 N N . SER A 1 91 ? 5.765 -15.972 6.096 1.00 77.25 91 SER A N 1
ATOM 705 C CA . SER A 1 91 ? 7.040 -15.777 5.408 1.00 77.25 91 SER A CA 1
ATOM 706 C C . SER A 1 91 ? 7.429 -17.031 4.618 1.00 77.25 91 SER A C 1
ATOM 708 O O . SER A 1 91 ? 7.303 -18.151 5.107 1.00 77.25 91 SER A O 1
ATOM 710 N N . GLY A 1 92 ? 7.875 -16.854 3.373 1.00 71.56 92 GLY A N 1
ATOM 711 C CA . GLY A 1 92 ? 8.244 -17.961 2.478 1.00 71.56 92 GLY A CA 1
ATOM 712 C C . GLY A 1 92 ? 7.068 -18.766 1.904 1.00 71.56 92 GLY A C 1
ATOM 713 O O . GLY A 1 92 ? 7.287 -19.674 1.105 1.00 71.56 92 GLY A O 1
ATOM 714 N N . THR A 1 93 ? 5.821 -18.440 2.260 1.00 79.31 93 THR A N 1
ATOM 715 C CA . THR A 1 93 ? 4.628 -19.035 1.635 1.00 79.31 93 THR A CA 1
ATOM 716 C C . THR A 1 93 ? 4.198 -18.249 0.395 1.00 79.31 93 THR A C 1
ATOM 718 O O . THR A 1 93 ? 4.550 -17.080 0.229 1.00 79.31 93 THR A O 1
ATOM 721 N N . SER A 1 94 ? 3.328 -18.838 -0.432 1.00 72.56 94 SER A N 1
ATOM 722 C CA . SER A 1 94 ? 2.692 -18.142 -1.564 1.00 72.56 94 SER A CA 1
ATOM 723 C C . SER A 1 94 ? 1.868 -16.911 -1.157 1.00 72.56 94 SER A C 1
ATOM 725 O O . SER A 1 94 ? 1.539 -16.090 -2.008 1.00 72.56 94 SER A O 1
ATOM 727 N N . PHE A 1 95 ? 1.515 -16.771 0.127 1.00 81.06 95 PHE A N 1
ATOM 728 C CA . PHE A 1 95 ? 0.735 -15.646 0.648 1.00 81.06 95 PHE A CA 1
ATOM 729 C C . PHE A 1 95 ? 1.586 -14.562 1.313 1.00 81.06 95 PHE A C 1
ATOM 731 O O . PHE A 1 95 ? 1.071 -13.466 1.548 1.00 81.06 95 PHE A O 1
ATOM 738 N N . GLY A 1 96 ? 2.870 -14.827 1.583 1.00 82.38 96 GLY A N 1
ATOM 739 C CA . GLY A 1 96 ? 3.752 -13.912 2.313 1.00 82.38 96 GLY A CA 1
ATOM 740 C C . GLY A 1 96 ? 3.814 -12.522 1.682 1.00 82.38 96 GLY A C 1
ATOM 741 O O . GLY A 1 96 ? 3.761 -11.514 2.379 1.00 82.38 96 GLY A O 1
ATOM 742 N N . ALA A 1 97 ? 3.786 -12.444 0.351 1.00 85.00 97 ALA A N 1
ATOM 743 C CA . ALA A 1 97 ? 3.860 -11.157 -0.325 1.00 85.00 97 ALA A CA 1
ATOM 744 C C . ALA A 1 97 ? 2.624 -10.258 -0.122 1.00 85.00 97 ALA A C 1
ATOM 746 O O . ALA A 1 97 ? 2.706 -9.033 0.033 1.00 85.00 97 ALA A O 1
ATOM 747 N N . HIS A 1 98 ? 1.446 -10.876 -0.080 1.00 89.31 98 HIS A N 1
ATOM 748 C CA . HIS A 1 98 ? 0.205 -10.173 0.228 1.00 89.31 98 HIS A CA 1
ATOM 749 C C . HIS A 1 98 ? 0.124 -9.821 1.715 1.00 89.31 98 HIS A C 1
ATOM 751 O O . HIS A 1 98 ? -0.326 -8.731 2.060 1.00 89.31 98 HIS A O 1
ATOM 757 N N . ALA A 1 99 ? 0.615 -10.706 2.584 1.00 88.12 99 ALA A N 1
ATOM 758 C CA . ALA A 1 99 ? 0.714 -10.457 4.016 1.00 88.12 99 ALA A CA 1
ATOM 759 C C . ALA A 1 99 ? 1.622 -9.249 4.311 1.00 88.12 99 ALA A C 1
ATOM 761 O O . ALA A 1 99 ? 1.238 -8.366 5.071 1.00 88.12 99 ALA A O 1
ATOM 762 N N . LYS A 1 100 ? 2.764 -9.129 3.623 1.00 88.62 100 LYS A N 1
ATOM 763 C CA . LYS A 1 100 ? 3.645 -7.962 3.751 1.00 88.62 100 LYS A CA 1
ATOM 764 C C . LYS A 1 100 ? 2.978 -6.668 3.285 1.00 88.62 100 LYS A C 1
ATOM 766 O O . LYS A 1 100 ? 3.115 -5.636 3.933 1.00 88.62 100 LYS A O 1
ATOM 771 N N . SER A 1 101 ? 2.191 -6.726 2.209 1.00 91.00 101 SER A N 1
ATOM 772 C CA . SER A 1 101 ? 1.376 -5.580 1.775 1.00 91.00 101 SER A CA 1
ATOM 773 C C . SER A 1 101 ? 0.358 -5.151 2.839 1.00 91.00 101 SER A C 1
ATOM 775 O O . SER A 1 101 ? 0.096 -3.962 2.977 1.00 91.00 101 SER A O 1
ATOM 777 N N . LEU A 1 102 ? -0.197 -6.091 3.611 1.00 90.62 102 LEU A N 1
ATOM 778 C CA . LEU A 1 102 ? -1.145 -5.780 4.683 1.00 90.62 102 LEU A CA 1
ATOM 779 C C . LEU A 1 102 ? -0.491 -5.022 5.848 1.00 90.62 102 LEU A C 1
ATOM 781 O O . LEU A 1 102 ? -1.149 -4.177 6.449 1.00 90.62 102 LEU A O 1
ATOM 785 N N . GLU A 1 103 ? 0.791 -5.270 6.136 1.00 89.62 103 GLU A N 1
ATOM 786 C CA . GLU A 1 103 ? 1.550 -4.488 7.124 1.00 89.62 103 GLU A CA 1
ATOM 787 C C . GLU A 1 103 ? 1.664 -3.024 6.696 1.00 89.62 103 GLU A C 1
ATOM 789 O O . GLU A 1 103 ? 1.321 -2.140 7.475 1.00 89.62 103 GLU A O 1
ATOM 794 N N . PHE A 1 104 ? 2.046 -2.764 5.438 1.00 92.62 104 PHE A N 1
ATOM 795 C CA . PHE A 1 104 ? 2.086 -1.401 4.899 1.00 92.62 104 PHE A CA 1
ATOM 796 C C . PHE A 1 104 ? 0.718 -0.718 4.982 1.00 92.62 104 PHE A C 1
ATOM 798 O O . PHE A 1 104 ? 0.625 0.420 5.431 1.00 92.62 104 PHE A O 1
ATOM 805 N N . ILE A 1 105 ? -0.353 -1.424 4.604 1.00 92.25 105 ILE A N 1
ATOM 806 C CA . ILE A 1 105 ? -1.724 -0.899 4.673 1.00 92.25 105 ILE A CA 1
ATOM 807 C C . ILE A 1 105 ? -2.101 -0.547 6.118 1.00 92.25 105 ILE A C 1
ATOM 809 O O . ILE A 1 105 ? -2.671 0.517 6.344 1.00 92.25 105 ILE A O 1
ATOM 813 N N . ALA A 1 106 ? -1.770 -1.406 7.088 1.00 89.75 106 ALA A N 1
ATOM 814 C CA . ALA A 1 106 ? -2.041 -1.157 8.502 1.00 89.75 106 ALA A CA 1
ATOM 815 C C . ALA A 1 106 ? -1.259 0.052 9.035 1.00 89.75 106 ALA A C 1
ATOM 817 O O . ALA A 1 106 ? -1.828 0.894 9.725 1.00 89.75 106 ALA A O 1
ATOM 818 N N . THR A 1 107 ? 0.022 0.175 8.671 1.00 90.44 107 THR A N 1
ATOM 819 C CA . THR A 1 107 ? 0.842 1.338 9.033 1.00 90.44 107 THR A CA 1
ATOM 820 C C . THR A 1 107 ? 0.250 2.625 8.464 1.00 90.44 107 THR A C 1
ATOM 822 O O . THR A 1 107 ? 0.058 3.583 9.207 1.00 90.44 107 THR A O 1
ATOM 825 N N . LEU A 1 108 ? -0.112 2.632 7.178 1.00 90.75 108 LEU A N 1
ATOM 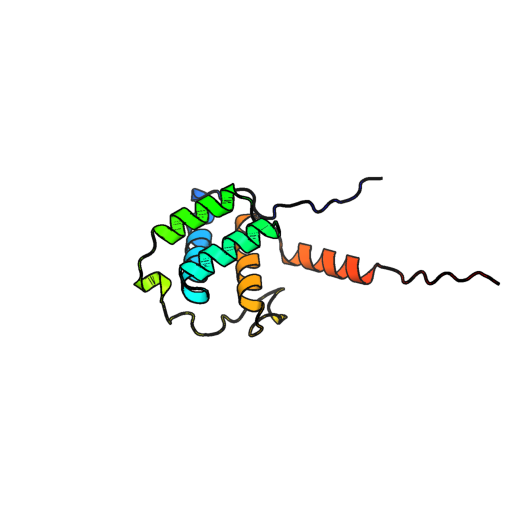826 C CA . LEU A 1 108 ? -0.707 3.795 6.513 1.00 90.75 108 LEU A CA 1
ATOM 827 C C . LEU A 1 108 ? -2.078 4.178 7.082 1.00 90.75 108 LEU A C 1
ATOM 829 O O . LEU A 1 108 ? -2.440 5.351 7.055 1.00 90.75 108 LEU A O 1
ATOM 833 N N . SER A 1 109 ? -2.848 3.212 7.591 1.00 89.25 109 SER A N 1
ATOM 834 C CA . SER A 1 109 ? -4.151 3.479 8.209 1.00 89.25 109 SER A CA 1
ATOM 835 C C . SER A 1 109 ? -4.063 3.806 9.699 1.00 89.25 109 SER A C 1
ATOM 837 O O . SER A 1 109 ? -5.098 4.011 10.333 1.00 89.25 109 SER A O 1
ATOM 839 N N . GLY A 1 110 ? -2.855 3.826 10.278 1.00 84.12 110 GLY A N 1
ATOM 840 C CA . GLY A 1 110 ? -2.655 3.967 11.721 1.00 84.12 110 GLY A CA 1
ATOM 841 C C . GLY A 1 110 ? -3.278 2.825 12.532 1.00 84.12 110 GLY A C 1
ATOM 842 O O . GLY A 1 110 ? -3.554 2.986 13.720 1.00 84.12 110 GLY A O 1
ATOM 843 N N . SER A 1 111 ? -3.546 1.683 11.894 1.00 81.06 111 SER A N 1
ATOM 844 C CA . SER A 1 111 ? -4.195 0.539 12.524 1.00 81.06 111 SER A CA 1
ATOM 845 C C . SER A 1 111 ? -3.176 -0.388 13.172 1.00 81.06 111 SER A C 1
ATOM 847 O O . SER A 1 111 ? -2.172 -0.761 12.567 1.00 81.06 111 SER A O 1
ATOM 849 N N . ASP A 1 112 ? -3.488 -0.853 14.380 1.00 78.62 112 ASP A N 1
ATOM 850 C CA . ASP A 1 112 ? -2.731 -1.922 15.021 1.00 78.62 112 ASP A CA 1
ATOM 851 C C . ASP A 1 112 ? -3.172 -3.292 14.477 1.00 78.62 112 ASP A C 1
ATOM 853 O O . ASP A 1 112 ? -4.239 -3.836 14.810 1.00 78.62 112 ASP A O 1
ATOM 857 N N . LEU A 1 113 ? -2.337 -3.838 13.594 1.00 79.25 113 LEU A N 1
ATOM 858 C CA . LEU A 1 113 ? -2.546 -5.135 12.964 1.00 79.25 113 LEU A CA 1
ATOM 859 C C . LEU A 1 113 ? -2.479 -6.286 13.974 1.00 79.25 113 LEU A C 1
ATOM 861 O O . LEU A 1 113 ? -3.267 -7.225 13.863 1.00 79.25 113 LEU A O 1
ATOM 865 N N . GLU A 1 114 ? -1.604 -6.206 14.977 1.00 77.56 114 GLU A N 1
ATOM 866 C CA . GLU A 1 114 ? -1.434 -7.257 15.984 1.00 77.56 114 GLU A CA 1
ATOM 867 C C . GLU A 1 114 ? -2.702 -7.394 16.831 1.00 77.56 114 GLU A C 1
ATOM 869 O O . GLU A 1 114 ? -3.302 -8.472 16.899 1.00 77.56 114 GLU A O 1
ATOM 874 N N . SER A 1 115 ? -3.206 -6.272 17.354 1.00 73.44 115 SER A N 1
ATOM 875 C CA . SER A 1 115 ? -4.488 -6.237 18.068 1.00 73.44 115 SER A CA 1
ATOM 876 C C . SER A 1 115 ? -5.665 -6.696 17.206 1.00 73.44 115 SER A C 1
ATOM 878 O O . SER A 1 115 ? -6.650 -7.235 17.719 1.00 73.44 115 SER A O 1
ATOM 880 N N . SER A 1 116 ? -5.620 -6.461 15.894 1.00 74.81 116 SER A N 1
ATOM 881 C CA . SER A 1 116 ? -6.668 -6.906 14.968 1.00 74.81 116 SER A CA 1
ATOM 882 C C . SER A 1 116 ? -6.626 -8.421 14.751 1.00 74.81 116 SER A C 1
ATOM 884 O O . SER A 1 116 ? -7.669 -9.075 14.802 1.00 74.81 116 SER A O 1
ATOM 886 N N . MET A 1 117 ? -5.435 -9.004 14.596 1.00 75.25 117 MET A N 1
ATOM 887 C CA . MET A 1 117 ? -5.261 -10.453 14.474 1.00 75.25 117 MET A CA 1
ATOM 888 C C . MET A 1 117 ? -5.623 -11.195 15.760 1.00 75.25 117 MET A C 1
ATOM 890 O O . MET A 1 117 ? -6.317 -12.209 15.689 1.00 75.25 117 MET A O 1
ATOM 894 N N . LEU A 1 118 ? -5.229 -10.672 16.926 1.00 77.69 118 LEU A N 1
ATOM 895 C CA . LEU A 1 118 ? -5.583 -11.258 18.221 1.00 77.69 118 LEU A CA 1
ATOM 896 C C . LEU A 1 118 ? -7.107 -11.341 18.395 1.00 77.69 118 LEU A C 1
ATOM 898 O O . LEU A 1 118 ? -7.635 -12.389 18.767 1.00 77.69 118 LEU A O 1
ATOM 902 N N . ARG A 1 119 ? -7.828 -10.266 18.044 1.00 75.50 119 ARG A N 1
ATOM 903 C CA . ARG A 1 119 ? -9.301 -10.240 18.061 1.00 75.50 119 ARG A CA 1
ATOM 904 C C . ARG A 1 119 ? -9.911 -11.279 17.118 1.00 75.50 119 ARG A C 1
ATOM 906 O O . ARG A 1 119 ? -10.878 -11.939 17.493 1.00 75.50 119 ARG A O 1
ATOM 913 N N . ILE A 1 120 ? -9.345 -11.460 15.922 1.00 74.94 120 ILE A N 1
ATOM 914 C CA . ILE A 1 120 ? -9.798 -12.488 14.970 1.00 74.94 120 ILE A CA 1
ATOM 915 C C . ILE A 1 120 ? -9.561 -13.894 15.538 1.00 74.94 120 ILE A C 1
ATOM 917 O O . ILE A 1 120 ? -10.470 -14.719 15.506 1.00 74.94 120 ILE A O 1
ATOM 921 N N . GLN A 1 121 ? -8.379 -14.171 16.093 1.00 72.94 121 GLN A N 1
ATOM 922 C CA . GLN A 1 121 ? -8.063 -15.476 16.684 1.00 72.94 121 GLN A CA 1
ATOM 923 C C . GLN A 1 121 ? -8.994 -15.811 17.852 1.00 72.94 121 GLN A C 1
ATOM 925 O O . GLN A 1 121 ? -9.520 -16.923 17.909 1.00 72.94 121 GLN A O 1
ATOM 930 N N . GLN A 1 122 ? -9.249 -14.843 18.736 1.00 75.06 122 GLN A N 1
ATOM 931 C CA . GLN A 1 122 ? -10.201 -14.989 19.837 1.00 75.06 122 GLN A CA 1
ATOM 932 C C . GLN A 1 122 ? -11.620 -15.257 19.327 1.00 75.06 122 GLN A C 1
ATOM 934 O O . GLN A 1 122 ? -12.267 -16.176 19.818 1.00 75.06 122 GLN A O 1
ATOM 939 N N . ALA A 1 123 ? -12.084 -14.527 18.307 1.00 70.19 123 ALA A N 1
ATOM 940 C CA . ALA A 1 123 ? -13.396 -14.757 17.703 1.00 70.19 123 ALA A CA 1
ATOM 941 C C . ALA A 1 123 ? -13.517 -16.159 17.073 1.00 70.19 123 ALA A C 1
ATOM 943 O O . ALA A 1 123 ? -14.549 -16.808 17.222 1.00 70.19 123 ALA A O 1
ATOM 944 N N . VAL A 1 124 ? -12.453 -16.651 16.425 1.00 68.00 124 VAL A N 1
ATOM 945 C CA . VAL A 1 124 ? -12.386 -18.017 15.870 1.00 68.00 124 VAL A CA 1
ATOM 946 C C . VAL A 1 124 ? -12.390 -19.078 16.975 1.00 68.00 124 VAL A C 1
ATOM 948 O O . VAL A 1 124 ? -12.978 -20.139 16.805 1.00 68.00 124 VAL A O 1
ATOM 951 N N . HIS A 1 125 ? -11.767 -18.802 18.122 1.00 63.38 125 HIS A N 1
ATOM 952 C CA . HIS A 1 125 ? -11.764 -19.726 19.261 1.00 63.38 125 HIS A CA 1
ATOM 953 C C . HIS A 1 125 ? -13.066 -19.674 20.080 1.00 63.38 125 HIS A C 1
ATOM 955 O O . HIS A 1 125 ? -13.347 -20.605 20.831 1.00 63.38 125 HIS A O 1
ATOM 961 N N . GLN A 1 126 ? -13.871 -18.615 19.943 1.00 56.41 126 GLN A N 1
ATOM 962 C CA . GLN A 1 126 ? -15.118 -18.420 20.686 1.00 56.41 126 GLN A CA 1
ATOM 963 C C . GLN A 1 126 ? -16.374 -18.966 19.998 1.00 56.41 126 GLN A C 1
ATOM 965 O O . GLN A 1 126 ? -17.431 -18.906 20.617 1.00 56.41 126 GLN A O 1
ATOM 970 N N . THR A 1 127 ? -16.314 -19.514 18.778 1.00 49.38 127 THR A N 1
ATOM 971 C CA . THR A 1 127 ? -17.458 -20.245 18.202 1.00 49.38 127 THR A CA 1
ATOM 972 C C . THR A 1 127 ? -17.673 -21.557 18.961 1.00 49.38 127 THR A C 1
ATOM 974 O O . THR A 1 127 ? -16.891 -22.491 18.763 1.00 49.38 127 THR A O 1
ATOM 977 N N . PRO A 1 128 ? -18.711 -21.684 19.813 1.00 46.50 128 PRO A N 1
ATOM 978 C CA . PRO A 1 128 ? -19.027 -22.954 20.434 1.00 46.50 128 PRO A CA 1
A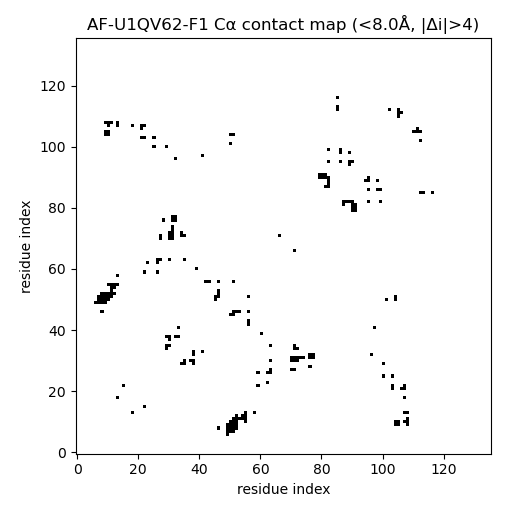TOM 979 C C . PRO A 1 128 ? -19.636 -23.836 19.347 1.00 46.50 128 PRO A C 1
ATOM 981 O O . PRO A 1 128 ? -20.556 -23.426 18.639 1.00 46.50 128 PRO A O 1
ATOM 984 N N . VAL A 1 129 ? -19.142 -25.063 19.219 1.00 52.50 129 VAL A N 1
ATOM 985 C CA . VAL A 1 129 ? -19.895 -26.126 18.558 1.00 52.50 129 VAL A CA 1
ATOM 986 C C . VAL A 1 129 ? -21.106 -26.415 19.449 1.00 52.50 129 VAL A C 1
ATOM 988 O O . VAL A 1 129 ? -21.055 -27.273 20.326 1.00 52.50 129 VAL A O 1
ATOM 991 N N . GLU A 1 130 ? -22.188 -25.660 19.271 1.00 48.62 130 GLU A N 1
ATOM 992 C CA . GLU A 1 130 ? -23.500 -25.995 19.821 1.00 48.62 130 GLU A CA 1
ATOM 993 C C . GLU A 1 130 ? -24.101 -27.093 18.933 1.00 48.62 130 GLU A C 1
ATOM 995 O O . GLU A 1 130 ? -24.958 -26.869 18.082 1.00 48.62 130 GLU A O 1
ATOM 1000 N N . LEU A 1 131 ? -23.555 -28.305 19.071 1.00 51.16 131 LEU A N 1
ATOM 1001 C CA . LEU A 1 131 ? -24.196 -29.521 18.586 1.00 51.16 131 LEU A CA 1
ATOM 1002 C C . LEU A 1 131 ? -25.307 -29.860 19.576 1.00 51.16 131 LEU A C 1
ATOM 1004 O O . LEU A 1 131 ? -25.091 -30.469 20.625 1.00 51.16 131 LEU A O 1
ATOM 1008 N N . ASP A 1 132 ? -26.475 -29.357 19.202 1.00 45.81 132 ASP A N 1
ATOM 1009 C CA . ASP A 1 132 ? -27.813 -29.605 19.710 1.00 45.81 132 ASP A CA 1
ATOM 1010 C C . ASP A 1 132 ? -27.955 -30.996 20.360 1.00 45.81 132 ASP A C 1
ATOM 1012 O O . ASP A 1 132 ? -28.109 -32.033 19.707 1.00 45.81 132 ASP A O 1
ATOM 1016 N N . ARG A 1 133 ? -27.895 -31.024 21.694 1.00 54.31 133 ARG A N 1
ATOM 1017 C CA . ARG A 1 133 ? -28.496 -32.098 22.481 1.00 54.31 133 ARG A CA 1
ATOM 1018 C C . ARG A 1 133 ? -29.985 -31.776 22.583 1.00 54.31 133 ARG A C 1
ATOM 1020 O O . ARG A 1 133 ? -30.329 -31.018 23.483 1.00 54.31 133 ARG A O 1
ATOM 1027 N N . HIS A 1 134 ? -30.825 -32.367 21.727 1.00 48.53 134 HIS A N 1
ATOM 1028 C CA . HIS A 1 134 ? -32.151 -32.947 22.047 1.00 48.53 134 HIS A CA 1
ATOM 1029 C C . HIS A 1 134 ? -33.040 -33.133 20.800 1.00 48.53 134 HIS A C 1
ATOM 1031 O O . HIS A 1 134 ? -33.724 -32.212 20.370 1.00 48.53 134 HIS A O 1
ATOM 1037 N N . ASN A 1 135 ? -33.112 -34.367 20.294 1.00 48.06 135 ASN A N 1
ATOM 1038 C CA . ASN A 1 135 ? -34.336 -35.081 19.875 1.00 48.06 135 ASN A CA 1
ATOM 1039 C C . ASN A 1 135 ? -33.856 -36.455 19.370 1.00 48.06 135 ASN A C 1
ATOM 1041 O O . ASN A 1 135 ? -33.054 -36.500 18.446 1.00 48.06 135 ASN A O 1
ATOM 1045 N N . ARG A 1 136 ? -34.242 -37.612 19.896 1.00 47.03 136 ARG A N 1
ATOM 1046 C CA . ARG A 1 136 ? -35.436 -38.026 20.623 1.00 47.03 136 ARG A CA 1
ATOM 1047 C C . ARG A 1 136 ? -35.099 -39.331 21.357 1.00 47.03 136 ARG A C 1
ATOM 1049 O O . ARG A 1 136 ? -34.232 -40.065 20.831 1.00 47.03 136 ARG A O 1
#

Solvent-accessible surface area (backbone atoms only — not comparable to full-atom values): 7981 Å² total; per-residue (Å²): 136,84,77,87,72,90,73,65,52,55,22,57,61,70,64,55,87,89,38,46,68,62,50,50,53,46,42,45,47,33,17,38,74,44,28,68,71,40,30,55,49,50,48,53,48,36,36,74,76,24,49,26,26,74,60,29,42,52,55,52,50,56,56,49,70,72,54,52,72,66,56,28,62,35,70,90,59,75,56,74,68,82,45,77,69,91,59,29,88,35,39,83,44,98,54,22,69,61,52,54,50,48,52,50,39,22,60,66,49,74,45,63,59,58,67,50,50,53,52,50,53,50,57,67,70,63,64,73,86,80,74,80,88,83,87,132

pLDDT: mean 77.3, std 16.6, range [31.56, 96.06]

Sequence (136 aa):
MNRVRSERPYLETIDIESNMNTLIDWTTYLGSNFGAAGALAALRYYERVGWISSTARQTIQTHLAGMSAEELHSKKYDEPGVMSGPLSSLSGTSFGAHAKSLEFIATLSGSDLESSMLRIQQAVHQTPVELDRHNR